Protein AF-A0A519HDS7-F1 (afdb_monomer_lite)

pLDDT: mean 91.91, std 8.71, range [45.03, 98.31]

Foldseek 3Di:
DDPDPFFFAFDPVLVVQLVVVLVVQLVVCVVPPVQLCVQQPPVLSSVLSSLQVNQLSCLVRGQLNRQLVRCVVVVDDNVVSNVVSVVRSVVSSVVSNCCLCPPPPSVVSPVSSVVSVVVVVVVVVCVVVVNDD

Structure (mmCIF, N/CA/C/O backbone):
data_AF-A0A519HDS7-F1
#
_entry.id   AF-A0A519HDS7-F1
#
loop_
_atom_site.group_PDB
_atom_site.id
_atom_site.type_symbol
_atom_site.label_atom_id
_atom_site.label_alt_id
_atom_site.label_comp_id
_atom_site.label_asym_id
_atom_site.label_entity_id
_atom_site.label_seq_id
_atom_site.pdbx_PDB_ins_code
_atom_site.Cartn_x
_atom_site.Cartn_y
_atom_site.Cartn_z
_atom_site.occupancy
_atom_site.B_iso_or_equiv
_atom_site.auth_seq_id
_atom_site.auth_comp_id
_atom_site.auth_asym_id
_atom_site.auth_atom_id
_atom_site.pdbx_PDB_model_num
ATOM 1 N N . MET A 1 1 ? 12.623 -17.247 -24.063 1.00 45.03 1 MET A N 1
ATOM 2 C CA . MET A 1 1 ? 11.584 -16.211 -24.239 1.00 45.03 1 MET A CA 1
ATOM 3 C C . MET A 1 1 ? 10.942 -15.981 -22.885 1.00 45.03 1 MET A C 1
ATOM 5 O 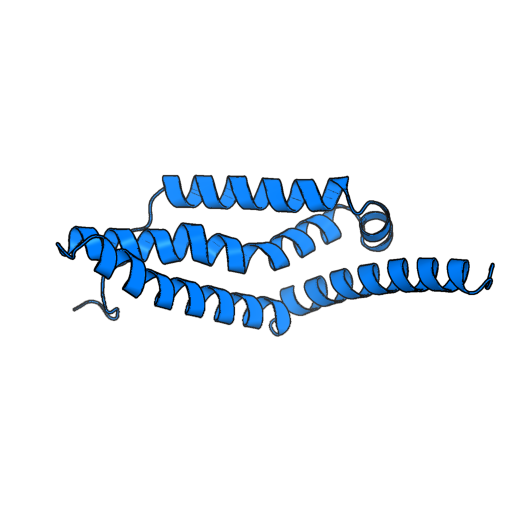O . MET A 1 1 ? 10.576 -16.966 -22.254 1.00 45.03 1 MET A O 1
ATOM 9 N N . SER A 1 2 ? 10.895 -14.735 -22.412 1.00 53.72 2 SER A N 1
ATOM 10 C CA . SER A 1 2 ? 10.207 -14.373 -21.168 1.00 53.72 2 SER A CA 1
ATOM 11 C C . SER A 1 2 ? 8.730 -14.771 -21.241 1.00 53.72 2 SER A C 1
ATOM 13 O O . SER A 1 2 ? 8.106 -14.626 -22.290 1.00 53.72 2 SER A O 1
ATOM 15 N N . ALA A 1 3 ? 8.168 -15.287 -20.146 1.00 64.50 3 ALA A N 1
ATOM 16 C CA . ALA A 1 3 ? 6.733 -15.577 -20.040 1.00 64.50 3 ALA A CA 1
ATOM 17 C C . ALA A 1 3 ? 5.880 -14.296 -19.904 1.00 64.50 3 ALA A C 1
ATOM 19 O O . ALA A 1 3 ? 4.651 -14.365 -19.883 1.00 64.50 3 ALA A O 1
ATOM 20 N N . PHE A 1 4 ? 6.528 -13.132 -19.805 1.00 63.47 4 PHE A N 1
ATOM 21 C CA . PHE A 1 4 ? 5.907 -11.823 -19.675 1.00 63.47 4 PHE A CA 1
ATOM 22 C C . PHE A 1 4 ? 6.096 -10.991 -20.947 1.00 63.47 4 PHE A C 1
ATOM 24 O O . PHE A 1 4 ? 6.994 -11.228 -21.750 1.00 63.47 4 PHE A O 1
ATOM 31 N N . ALA A 1 5 ? 5.240 -9.981 -21.126 1.00 73.88 5 ALA A N 1
ATOM 32 C CA . ALA A 1 5 ? 5.309 -9.062 -22.268 1.00 73.88 5 ALA A CA 1
ATOM 33 C C . ALA A 1 5 ? 6.564 -8.160 -22.273 1.00 73.88 5 ALA A C 1
ATOM 35 O O . ALA A 1 5 ? 6.800 -7.478 -23.266 1.00 73.88 5 ALA A O 1
ATOM 36 N N . VAL A 1 6 ? 7.282 -8.108 -21.147 1.00 85.12 6 VAL A N 1
ATOM 37 C CA . VAL A 1 6 ? 8.589 -7.477 -20.914 1.00 85.12 6 VAL A CA 1
ATOM 38 C C . VAL A 1 6 ? 9.164 -8.066 -19.628 1.00 85.12 6 VAL A C 1
ATOM 40 O O . VAL A 1 6 ? 8.392 -8.446 -18.739 1.00 85.12 6 VAL A O 1
ATOM 43 N N . ASP A 1 7 ? 10.485 -8.105 -19.498 1.00 89.38 7 ASP A N 1
ATOM 44 C CA . ASP A 1 7 ? 11.135 -8.499 -18.251 1.00 89.38 7 ASP A CA 1
ATOM 45 C C . ASP A 1 7 ? 11.088 -7.349 -17.223 1.00 89.38 7 ASP A C 1
ATOM 47 O O . ASP A 1 7 ? 11.588 -6.253 -17.486 1.00 89.38 7 ASP A O 1
ATOM 51 N N . PRO A 1 8 ? 10.449 -7.540 -16.052 1.00 90.75 8 PRO A N 1
ATOM 52 C CA . PRO A 1 8 ? 10.342 -6.489 -15.047 1.00 90.75 8 PRO A CA 1
ATOM 53 C C . PRO A 1 8 ? 11.670 -6.280 -14.307 1.00 90.75 8 PRO A C 1
ATOM 55 O O . PRO A 1 8 ? 12.286 -7.231 -13.826 1.00 90.75 8 PRO A O 1
ATOM 58 N N . VAL A 1 9 ? 12.063 -5.016 -14.127 1.00 93.69 9 VAL A N 1
ATOM 59 C CA . VAL A 1 9 ? 13.332 -4.641 -13.482 1.00 93.69 9 VAL A CA 1
ATOM 60 C C . VAL A 1 9 ? 13.086 -4.103 -12.077 1.00 93.69 9 VAL A C 1
ATOM 62 O O . VAL A 1 9 ? 12.715 -2.942 -11.874 1.00 93.69 9 VAL A O 1
ATOM 65 N N . PHE A 1 10 ? 13.294 -4.958 -11.080 1.00 93.25 10 PHE A N 1
ATOM 66 C CA . PHE A 1 10 ? 13.147 -4.580 -9.679 1.00 93.25 10 PHE A CA 1
ATOM 67 C C . PHE A 1 10 ? 14.411 -3.910 -9.151 1.00 93.25 10 PHE A C 1
ATOM 69 O O . PHE A 1 10 ? 15.511 -4.439 -9.293 1.00 93.25 10 PHE A O 1
ATOM 76 N N . THR A 1 11 ? 14.254 -2.759 -8.497 1.00 95.00 11 THR A N 1
ATOM 77 C CA . THR A 1 11 ? 15.386 -2.014 -7.932 1.00 95.00 11 THR A CA 1
ATOM 78 C C . THR A 1 11 ? 15.245 -1.809 -6.431 1.00 95.00 11 THR A C 1
ATOM 80 O O . THR A 1 11 ? 14.145 -1.668 -5.892 1.00 95.00 11 THR A O 1
ATOM 83 N N . THR A 1 12 ? 16.383 -1.713 -5.740 1.00 96.38 12 THR A N 1
ATOM 84 C CA . THR A 1 12 ? 16.428 -1.401 -4.304 1.00 96.38 12 THR A CA 1
ATOM 85 C C . THR A 1 12 ? 15.713 -0.086 -3.993 1.00 96.38 12 THR A C 1
ATOM 87 O O . THR A 1 12 ? 15.016 0.022 -2.989 1.00 96.38 12 THR A O 1
ATOM 90 N N . THR A 1 13 ? 15.804 0.906 -4.882 1.00 95.06 13 THR A N 1
ATOM 91 C CA . THR A 1 13 ? 15.112 2.192 -4.734 1.00 95.06 13 THR A CA 1
ATOM 92 C C . THR A 1 13 ? 13.591 2.032 -4.690 1.00 95.06 13 THR A C 1
ATOM 94 O O . THR A 1 13 ? 12.941 2.668 -3.862 1.00 95.06 13 THR A O 1
ATOM 97 N N . GLN A 1 14 ? 13.007 1.160 -5.522 1.00 95.75 14 GLN A N 1
ATOM 98 C CA . GLN A 1 14 ? 11.566 0.872 -5.479 1.00 95.75 14 GLN A CA 1
ATOM 99 C C . GLN A 1 14 ? 11.164 0.246 -4.135 1.00 95.75 14 GLN A C 1
ATOM 101 O O . GLN A 1 14 ? 10.145 0.632 -3.558 1.00 95.75 14 GLN A O 1
ATOM 106 N N . ALA A 1 15 ? 11.980 -0.677 -3.614 1.00 96.12 15 ALA A N 1
ATOM 107 C CA . ALA A 1 15 ? 11.753 -1.319 -2.320 1.00 96.12 15 ALA A CA 1
ATOM 108 C C . ALA A 1 15 ? 11.847 -0.326 -1.149 1.00 96.12 15 ALA A C 1
ATOM 110 O O . ALA A 1 15 ? 10.994 -0.345 -0.261 1.00 96.12 15 ALA A O 1
ATOM 111 N N . ILE A 1 16 ? 12.823 0.588 -1.179 1.00 97.69 16 ILE A N 1
ATOM 112 C CA . ILE A 1 16 ? 12.965 1.658 -0.179 1.00 97.69 16 ILE A CA 1
ATOM 113 C C . ILE A 1 16 ? 11.724 2.553 -0.181 1.00 97.69 16 ILE A C 1
ATOM 115 O O . ILE A 1 16 ? 11.137 2.789 0.876 1.00 97.69 16 ILE A O 1
ATOM 119 N N . TRP A 1 17 ? 11.273 3.011 -1.353 1.00 97.06 17 TRP A N 1
ATOM 120 C CA . TRP A 1 17 ? 10.078 3.854 -1.447 1.00 97.06 17 TRP A CA 1
ATOM 121 C C . TRP A 1 17 ? 8.806 3.125 -1.025 1.00 97.06 17 TRP A C 1
ATOM 123 O O . TRP A 1 17 ? 7.966 3.713 -0.346 1.00 97.06 17 TRP A O 1
ATOM 133 N N . PHE A 1 18 ? 8.671 1.843 -1.370 1.00 97.88 18 PHE A N 1
ATOM 134 C CA . PHE A 1 18 ? 7.578 1.013 -0.874 1.00 97.88 18 PHE A CA 1
ATOM 135 C C . PHE A 1 18 ? 7.554 0.980 0.660 1.00 97.88 18 PHE A C 1
ATOM 137 O O . PHE A 1 18 ? 6.528 1.295 1.263 1.00 97.88 18 PHE A O 1
ATOM 144 N N . ALA A 1 19 ? 8.684 0.650 1.289 1.00 97.88 19 ALA A N 1
ATOM 145 C CA . ALA A 1 19 ? 8.792 0.546 2.740 1.00 97.88 19 ALA A CA 1
ATOM 146 C C . ALA A 1 19 ? 8.545 1.893 3.437 1.00 97.88 19 ALA A C 1
ATOM 148 O O . ALA A 1 19 ? 7.808 1.950 4.425 1.00 97.88 19 ALA A O 1
ATOM 149 N N . ALA A 1 20 ? 9.106 2.981 2.903 1.00 98.12 20 ALA A N 1
ATOM 150 C CA . ALA A 1 20 ? 8.926 4.327 3.436 1.00 98.12 20 ALA A CA 1
ATOM 151 C C . ALA A 1 20 ? 7.453 4.761 3.393 1.00 98.12 20 ALA A C 1
ATOM 153 O O . ALA A 1 20 ? 6.898 5.176 4.412 1.00 98.12 20 ALA A O 1
ATOM 154 N N . LEU A 1 21 ? 6.789 4.602 2.243 1.00 98.12 21 LEU A N 1
ATOM 155 C CA . LEU A 1 21 ? 5.382 4.975 2.083 1.00 98.12 21 LEU A CA 1
ATOM 156 C C . LEU A 1 21 ? 4.449 4.084 2.904 1.00 98.12 21 LEU A C 1
ATOM 158 O O . LEU A 1 21 ? 3.476 4.581 3.469 1.00 98.12 21 LEU A O 1
ATOM 162 N N . LEU A 1 22 ? 4.747 2.786 3.012 1.00 98.31 22 LEU A N 1
ATOM 163 C CA . LEU A 1 22 ? 3.963 1.866 3.835 1.00 98.31 22 LEU A CA 1
ATOM 164 C C . LEU A 1 22 ? 4.068 2.236 5.314 1.00 98.31 22 LEU A C 1
ATOM 166 O O . LEU A 1 22 ? 3.050 2.335 5.999 1.00 98.31 22 LEU A O 1
ATOM 170 N N . THR A 1 23 ? 5.285 2.502 5.788 1.00 97.94 23 THR A N 1
ATOM 171 C CA . THR A 1 23 ? 5.535 2.937 7.166 1.00 97.94 23 THR A CA 1
ATOM 172 C C . THR A 1 23 ? 4.821 4.251 7.455 1.00 97.94 23 THR A C 1
ATOM 174 O O . THR A 1 23 ? 4.140 4.367 8.472 1.00 97.94 23 THR A O 1
ATOM 177 N N . PHE A 1 24 ? 4.900 5.216 6.536 1.00 97.94 24 PHE A N 1
ATOM 178 C CA . PHE A 1 24 ? 4.183 6.481 6.651 1.00 97.94 24 PHE A CA 1
ATOM 179 C C . PHE A 1 24 ? 2.662 6.277 6.720 1.00 97.94 24 PHE A C 1
ATOM 181 O O . PHE A 1 24 ? 2.015 6.786 7.634 1.00 97.94 24 PHE A O 1
ATOM 188 N N . ALA A 1 25 ? 2.086 5.480 5.815 1.00 96.88 25 ALA A N 1
ATOM 189 C CA . ALA A 1 25 ? 0.652 5.200 5.792 1.00 96.88 25 ALA A CA 1
ATOM 190 C C . ALA A 1 25 ? 0.165 4.544 7.096 1.00 96.88 25 ALA A C 1
ATOM 192 O O . ALA A 1 25 ? -0.868 4.933 7.647 1.00 96.88 25 ALA A O 1
ATOM 193 N N . VAL A 1 26 ? 0.924 3.580 7.624 1.00 97.31 26 VAL A N 1
ATOM 194 C CA . VAL A 1 26 ? 0.633 2.942 8.916 1.00 97.31 26 VAL A CA 1
ATOM 195 C C . VAL A 1 26 ? 0.785 3.941 10.064 1.00 97.31 26 VAL A C 1
ATOM 197 O O . VAL A 1 26 ? -0.084 3.998 10.933 1.00 97.31 26 VAL A O 1
ATOM 200 N N . GLY A 1 27 ? 1.830 4.769 10.053 1.00 96.50 27 GLY A N 1
ATOM 201 C CA . GLY A 1 27 ? 2.055 5.819 11.047 1.00 96.50 27 GLY A CA 1
ATOM 202 C C . GLY A 1 27 ? 0.885 6.799 11.132 1.00 96.50 27 GLY A C 1
ATOM 203 O O . GLY A 1 27 ? 0.368 7.050 12.221 1.00 96.50 27 GLY A O 1
ATOM 204 N N . VAL A 1 28 ? 0.382 7.263 9.986 1.00 97.12 28 VAL A N 1
ATOM 205 C CA . VAL A 1 28 ? -0.822 8.106 9.909 1.00 97.12 28 VAL A CA 1
ATOM 206 C C . VAL A 1 28 ? -2.025 7.392 10.536 1.00 97.12 28 VAL A C 1
ATOM 208 O O . VAL A 1 28 ? -2.718 7.967 11.376 1.00 97.12 28 VAL A O 1
ATOM 211 N N . GLN A 1 29 ? -2.262 6.118 10.208 1.00 94.31 29 GLN A N 1
ATOM 212 C CA . GLN A 1 29 ? -3.359 5.351 10.813 1.00 94.31 29 GLN A CA 1
ATOM 213 C C . GLN A 1 29 ? -3.217 5.240 12.338 1.00 94.31 29 GLN A C 1
ATOM 215 O O . GLN A 1 29 ? -4.205 5.385 13.060 1.00 94.31 29 GLN A O 1
ATOM 220 N N . ILE A 1 30 ? -1.999 5.026 12.839 1.00 92.88 30 ILE A N 1
ATOM 221 C CA . ILE A 1 30 ? -1.709 4.929 14.275 1.00 92.88 30 ILE A CA 1
ATOM 222 C C . ILE A 1 30 ? -2.002 6.253 14.984 1.00 92.88 30 ILE A C 1
ATOM 224 O O . ILE A 1 30 ? -2.617 6.228 16.050 1.00 92.88 30 ILE A O 1
ATOM 228 N N . VAL A 1 31 ? -1.589 7.386 14.413 1.00 94.94 31 VAL A N 1
ATOM 229 C CA . VAL A 1 31 ? -1.783 8.716 15.012 1.00 94.94 31 VAL A CA 1
ATOM 230 C C . VAL A 1 31 ? -3.265 9.102 15.034 1.00 94.94 31 VAL A C 1
ATOM 232 O O . VAL A 1 31 ? -3.771 9.539 16.065 1.00 94.94 31 VAL A O 1
ATOM 235 N N . PHE A 1 32 ? -3.989 8.885 13.934 1.00 92.88 32 PHE A N 1
ATOM 236 C CA . PHE A 1 32 ? -5.346 9.419 13.765 1.00 92.88 32 PHE A CA 1
ATOM 237 C C . PHE A 1 32 ? -6.489 8.446 14.117 1.00 92.88 32 PHE A C 1
ATOM 239 O O . PHE A 1 32 ? -7.647 8.861 14.145 1.00 92.88 32 PHE A O 1
ATOM 246 N N . SER A 1 33 ? -6.216 7.170 14.427 1.00 92.19 33 SER A N 1
ATOM 247 C CA . SER A 1 33 ? -7.251 6.181 14.804 1.00 92.19 33 SER A CA 1
ATOM 248 C C . SER A 1 33 ? -7.098 5.595 16.224 1.00 92.19 33 SER A C 1
ATOM 250 O O . SER A 1 33 ? -7.179 4.371 16.387 1.00 92.19 33 SER A O 1
ATOM 252 N N . PRO A 1 34 ? -6.951 6.413 17.289 1.00 92.44 34 PRO A N 1
ATOM 253 C CA . PRO A 1 34 ? -6.691 5.909 18.642 1.00 92.44 34 PRO A CA 1
ATOM 254 C C . PRO A 1 34 ? -7.797 4.979 19.162 1.00 92.44 34 PRO A C 1
ATOM 256 O O . PRO A 1 34 ? -7.498 3.956 19.770 1.00 92.44 34 PRO A O 1
ATOM 259 N N . LYS A 1 35 ? -9.071 5.269 18.857 1.00 92.50 35 LYS A N 1
ATOM 260 C CA . LYS A 1 35 ? -10.207 4.428 19.273 1.00 92.50 35 LYS A CA 1
ATOM 261 C C . LYS A 1 35 ? -10.197 3.039 18.627 1.00 92.50 35 LYS A C 1
ATOM 263 O O . LYS A 1 35 ? -10.398 2.043 19.307 1.00 92.50 35 LYS A O 1
ATOM 268 N N . ARG A 1 36 ? -9.916 2.951 17.321 1.00 91.25 36 ARG A N 1
ATOM 269 C CA . ARG A 1 36 ? -9.834 1.658 16.610 1.00 91.25 36 ARG A CA 1
ATOM 270 C C . ARG A 1 36 ? -8.653 0.833 17.117 1.00 91.25 36 ARG A C 1
ATOM 272 O O . ARG A 1 36 ? -8.772 -0.375 17.289 1.00 91.25 36 ARG A O 1
ATOM 279 N N . ARG A 1 37 ? -7.537 1.506 17.413 1.00 94.06 37 ARG A N 1
ATOM 280 C CA . ARG A 1 37 ? -6.352 0.898 18.022 1.00 94.06 37 ARG A CA 1
ATOM 281 C C . ARG A 1 37 ? -6.638 0.348 19.422 1.00 94.06 37 ARG A C 1
ATOM 283 O O . ARG A 1 37 ? -6.165 -0.738 19.732 1.00 94.06 37 ARG A O 1
ATOM 290 N N . ALA A 1 38 ? -7.418 1.059 20.237 1.00 92.88 38 ALA A N 1
ATOM 291 C CA . ALA A 1 38 ? -7.824 0.587 21.562 1.00 92.88 38 ALA A CA 1
ATOM 292 C C . ALA A 1 38 ? -8.684 -0.689 21.494 1.00 92.88 38 ALA A C 1
ATOM 294 O O . ALA A 1 38 ? -8.518 -1.569 22.327 1.00 92.88 38 ALA A O 1
ATOM 295 N N . ILE A 1 39 ? -9.538 -0.821 20.471 1.00 92.62 39 ILE A N 1
ATOM 296 C CA . ILE A 1 39 ? -10.377 -2.015 20.258 1.00 92.62 39 ILE A CA 1
ATOM 297 C C . ILE A 1 39 ? -9.542 -3.226 19.818 1.00 92.62 39 ILE A C 1
ATOM 299 O O . ILE A 1 39 ? -9.750 -4.335 20.297 1.00 92.62 39 ILE A O 1
ATOM 303 N N . MET A 1 40 ? -8.613 -3.038 18.877 1.00 94.06 40 MET A N 1
ATOM 304 C CA . MET A 1 40 ? -7.889 -4.157 18.252 1.00 94.06 40 MET A CA 1
ATOM 305 C C . MET A 1 40 ? -6.581 -4.540 18.951 1.00 94.06 40 MET A C 1
ATOM 307 O O . MET A 1 40 ? -6.054 -5.623 18.696 1.00 94.06 40 MET A O 1
ATOM 311 N N . GLY A 1 41 ? -6.014 -3.642 19.756 1.00 93.75 41 GLY A N 1
ATOM 312 C CA . GLY A 1 41 ? -4.620 -3.702 20.183 1.00 93.75 41 GLY A CA 1
ATOM 313 C C . GLY A 1 41 ? -3.659 -3.116 19.137 1.00 93.75 41 GLY A C 1
ATOM 314 O O . GLY A 1 41 ? -3.890 -3.182 17.927 1.00 93.75 41 GLY A O 1
ATOM 315 N N . GLY A 1 42 ? -2.555 -2.526 19.609 1.00 92.81 42 GLY A N 1
ATOM 316 C CA . GLY A 1 42 ? -1.615 -1.757 18.780 1.00 92.81 42 GLY A CA 1
ATOM 317 C C . GLY A 1 42 ? -0.987 -2.552 17.633 1.00 92.81 42 GLY A C 1
ATOM 318 O O . GLY A 1 42 ? -1.039 -2.115 16.484 1.00 92.81 42 GLY A O 1
ATOM 319 N N . LEU A 1 43 ? -0.445 -3.736 17.932 1.00 94.19 43 LEU A N 1
ATOM 320 C CA . LEU A 1 43 ? 0.232 -4.581 16.944 1.00 94.19 43 LEU A CA 1
ATOM 321 C C . LEU A 1 43 ? -0.730 -5.069 15.853 1.00 94.19 43 LEU A C 1
ATOM 323 O O . LEU A 1 43 ? -0.465 -4.901 14.664 1.00 94.19 43 LEU A O 1
ATOM 327 N N . LYS A 1 44 ? -1.880 -5.622 16.254 1.00 94.19 44 LYS A N 1
ATOM 328 C CA . LYS A 1 44 ? -2.899 -6.124 15.324 1.00 94.19 44 LYS A CA 1
ATOM 329 C C . LYS A 1 44 ? -3.435 -5.006 14.428 1.00 94.19 44 LYS A C 1
ATOM 331 O O . LYS A 1 44 ? -3.599 -5.209 13.227 1.00 94.19 44 LYS A O 1
ATOM 336 N N . PHE A 1 45 ? -3.650 -3.815 14.989 1.00 95.88 45 PHE A N 1
ATOM 337 C CA . PHE A 1 45 ? -4.054 -2.631 14.233 1.00 95.88 45 PHE A CA 1
ATOM 338 C C . PHE A 1 45 ? -3.002 -2.204 13.199 1.00 95.88 45 PHE A C 1
ATOM 340 O O . PHE A 1 45 ? -3.353 -1.936 12.047 1.00 95.88 45 PHE A O 1
ATOM 347 N N . ALA A 1 46 ? -1.723 -2.153 13.587 1.00 96.25 46 ALA A N 1
ATOM 348 C CA . ALA A 1 46 ? -0.633 -1.768 12.693 1.00 96.25 46 ALA A CA 1
ATOM 349 C C . ALA A 1 46 ? -0.495 -2.754 11.525 1.00 96.25 46 ALA A C 1
ATOM 351 O O . ALA A 1 46 ? -0.472 -2.339 10.367 1.00 96.25 46 ALA A O 1
ATOM 352 N N . LEU A 1 47 ? -0.505 -4.058 11.818 1.00 95.75 47 LEU A N 1
ATOM 353 C CA . LEU A 1 47 ? -0.431 -5.105 10.802 1.00 95.75 47 LEU A CA 1
ATOM 354 C C . LEU A 1 47 ? -1.647 -5.081 9.865 1.00 95.75 47 LEU A C 1
ATOM 356 O O . LEU A 1 47 ? -1.489 -5.158 8.650 1.00 95.75 47 LEU A O 1
ATOM 360 N N . ALA A 1 48 ? -2.864 -4.921 10.396 1.00 95.44 48 ALA A N 1
ATOM 361 C CA . ALA A 1 48 ? -4.062 -4.826 9.563 1.00 95.44 48 ALA A CA 1
ATOM 362 C C . ALA A 1 48 ? -4.045 -3.574 8.671 1.00 95.44 48 ALA A C 1
ATOM 364 O O . ALA A 1 48 ? -4.433 -3.639 7.505 1.00 95.44 48 ALA A O 1
ATOM 365 N N . SER A 1 49 ? -3.556 -2.447 9.195 1.00 95.75 49 SER A N 1
ATOM 366 C CA . SER A 1 49 ? -3.393 -1.209 8.425 1.00 95.75 49 SER A CA 1
ATOM 367 C C . SER A 1 49 ? -2.366 -1.380 7.304 1.00 95.75 49 SER A C 1
ATOM 369 O O . SER A 1 49 ? -2.623 -0.960 6.176 1.00 95.75 49 SER A O 1
ATOM 371 N N . ALA A 1 50 ? -1.246 -2.050 7.589 1.00 96.81 50 ALA A N 1
ATOM 372 C CA . ALA A 1 50 ? -0.226 -2.364 6.597 1.00 96.81 50 ALA A CA 1
ATOM 373 C C . ALA A 1 50 ? -0.789 -3.256 5.484 1.00 96.81 50 ALA A C 1
ATOM 375 O O . ALA A 1 50 ? -0.636 -2.933 4.311 1.00 96.81 50 ALA A O 1
ATOM 376 N N . LEU A 1 51 ? -1.511 -4.326 5.837 1.00 96.25 51 LEU A N 1
ATOM 377 C CA . LEU A 1 51 ? -2.121 -5.235 4.862 1.00 96.25 51 LEU A CA 1
ATOM 378 C C . LEU A 1 51 ? -3.100 -4.532 3.924 1.00 96.25 51 LEU A C 1
ATOM 380 O O . LEU A 1 51 ? -3.126 -4.826 2.735 1.00 96.25 51 LEU A O 1
ATOM 384 N N . VAL A 1 52 ? -3.909 -3.605 4.438 1.00 94.94 52 VAL A N 1
ATOM 385 C CA . VAL A 1 52 ? -4.877 -2.878 3.606 1.00 94.94 52 VAL A CA 1
ATOM 386 C C . VAL A 1 52 ? -4.190 -1.848 2.704 1.00 94.94 52 VAL A C 1
ATOM 388 O O . VAL A 1 52 ? -4.632 -1.647 1.573 1.00 94.94 52 VAL A O 1
ATOM 391 N N . ALA A 1 53 ? -3.106 -1.216 3.163 1.00 96.38 53 ALA A N 1
ATOM 392 C CA . ALA A 1 53 ? -2.361 -0.228 2.380 1.00 96.38 53 ALA A CA 1
ATOM 393 C C . ALA A 1 53 ? -1.412 -0.860 1.342 1.00 96.38 53 ALA A C 1
ATOM 395 O O . ALA A 1 53 ? -1.197 -0.289 0.270 1.00 96.38 53 ALA A O 1
ATOM 396 N N . ALA A 1 54 ? -0.857 -2.038 1.643 1.00 96.81 54 ALA A N 1
ATOM 397 C CA . ALA A 1 54 ? 0.215 -2.658 0.872 1.00 96.81 54 ALA A CA 1
ATOM 398 C C . ALA A 1 54 ? -0.116 -2.890 -0.613 1.00 96.81 54 ALA A C 1
ATOM 400 O O . ALA A 1 54 ? 0.727 -2.521 -1.426 1.00 96.81 54 ALA A O 1
ATOM 401 N N . PRO A 1 55 ? -1.295 -3.409 -1.023 1.00 97.44 55 PRO A N 1
ATOM 402 C CA . PRO A 1 55 ? -1.586 -3.646 -2.439 1.00 97.44 55 PRO A CA 1
ATOM 403 C C . PRO A 1 55 ? -1.482 -2.389 -3.305 1.00 97.44 55 PRO A C 1
ATOM 405 O O . PRO A 1 55 ? -0.863 -2.418 -4.366 1.00 97.44 55 PRO A O 1
ATOM 408 N N . GLY A 1 56 ? -2.052 -1.275 -2.832 1.00 96.62 56 GLY A N 1
ATOM 409 C CA . GLY A 1 56 ? -2.011 0.003 -3.543 1.00 96.62 56 GLY A CA 1
ATOM 410 C C . GLY A 1 56 ? -0.581 0.512 -3.696 1.00 96.62 56 GLY A C 1
ATOM 411 O O . GLY A 1 56 ? -0.155 0.863 -4.794 1.00 96.62 56 GLY A O 1
ATOM 412 N N . LEU A 1 57 ? 0.178 0.493 -2.598 1.00 97.12 57 LEU A N 1
ATOM 413 C CA . LEU A 1 57 ? 1.560 0.966 -2.588 1.00 97.12 57 LEU A CA 1
ATOM 414 C C . LEU A 1 57 ? 2.474 0.075 -3.430 1.00 97.12 57 LEU A C 1
ATOM 416 O O . LEU A 1 57 ? 3.178 0.592 -4.288 1.00 97.12 57 LEU A O 1
ATOM 420 N N . ALA A 1 58 ? 2.415 -1.246 -3.252 1.00 96.56 58 ALA A N 1
ATOM 421 C CA . ALA A 1 58 ? 3.219 -2.209 -4.004 1.00 96.56 58 ALA A CA 1
ATOM 422 C C . ALA A 1 58 ? 2.928 -2.141 -5.508 1.00 96.56 58 ALA A C 1
ATOM 424 O O . ALA A 1 58 ? 3.851 -2.208 -6.32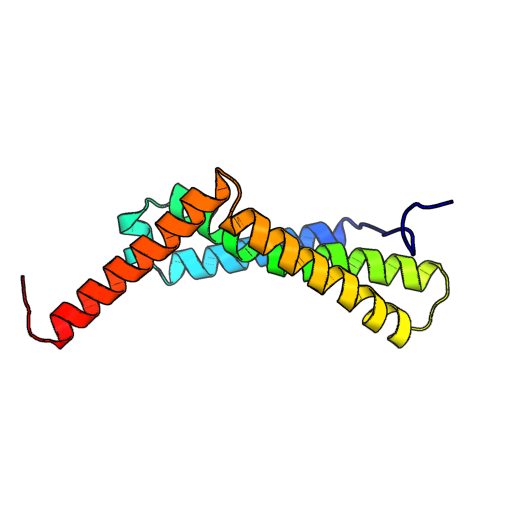0 1.00 96.56 58 ALA A O 1
ATOM 425 N N . GLY A 1 59 ? 1.660 -1.954 -5.888 1.00 96.12 59 GLY A N 1
ATOM 426 C CA . GLY A 1 59 ? 1.281 -1.750 -7.281 1.00 96.12 59 GLY A CA 1
ATOM 427 C C . GLY A 1 59 ? 1.976 -0.536 -7.900 1.00 96.12 59 GLY A C 1
ATOM 428 O O . GLY A 1 59 ? 2.514 -0.629 -9.001 1.00 96.12 59 GLY A O 1
ATOM 429 N N . VAL A 1 60 ? 1.998 0.595 -7.191 1.00 95.31 60 VAL A N 1
ATOM 430 C CA . VAL A 1 60 ? 2.564 1.856 -7.697 1.00 95.31 60 VAL A CA 1
ATOM 431 C C . VAL A 1 60 ? 4.092 1.872 -7.655 1.00 95.31 60 VAL A C 1
ATOM 433 O O . VAL A 1 60 ? 4.717 2.339 -8.605 1.00 95.31 60 VAL A O 1
ATOM 436 N N . THR A 1 61 ? 4.713 1.400 -6.575 1.00 96.12 61 THR A N 1
ATOM 437 C CA . THR A 1 61 ? 6.167 1.518 -6.393 1.00 96.12 61 THR A CA 1
ATOM 438 C C . THR A 1 61 ? 6.929 0.360 -7.018 1.00 96.12 61 THR A C 1
ATOM 440 O O . THR A 1 61 ? 7.905 0.593 -7.726 1.00 96.12 61 THR A O 1
ATOM 443 N N . LEU A 1 62 ? 6.486 -0.877 -6.778 1.00 96.75 62 LEU A N 1
ATOM 444 C CA . LEU A 1 62 ? 7.194 -2.080 -7.209 1.00 96.75 62 LEU A CA 1
ATOM 445 C C . LEU A 1 62 ? 6.754 -2.472 -8.614 1.00 96.75 62 LEU A C 1
ATOM 447 O O . LEU A 1 62 ? 7.559 -2.468 -9.534 1.00 96.75 62 LEU A O 1
ATOM 451 N N . VAL A 1 63 ? 5.464 -2.757 -8.803 1.00 96.12 63 VAL A N 1
ATOM 452 C CA . VAL A 1 63 ? 4.972 -3.326 -10.065 1.00 96.12 63 VAL A CA 1
ATOM 453 C C . VAL A 1 63 ? 5.084 -2.307 -11.190 1.00 96.12 63 VAL A C 1
ATOM 455 O O . VAL A 1 63 ? 5.783 -2.545 -12.172 1.00 96.12 63 VAL A O 1
ATOM 458 N N . ARG A 1 64 ? 4.461 -1.133 -11.045 1.00 94.88 64 ARG A N 1
ATOM 459 C CA . ARG A 1 64 ? 4.559 -0.088 -12.070 1.00 94.88 64 ARG A CA 1
ATOM 460 C C . ARG A 1 64 ? 6.011 0.309 -12.320 1.00 94.88 64 ARG A C 1
ATOM 462 O O . ARG A 1 64 ? 6.396 0.462 -13.475 1.00 94.88 64 ARG A O 1
ATOM 469 N N . GLY A 1 65 ? 6.795 0.478 -11.254 1.00 93.94 65 GLY A N 1
ATOM 470 C CA . GLY A 1 65 ? 8.209 0.834 -11.338 1.00 93.94 65 GLY A CA 1
ATOM 471 C C . GLY A 1 65 ? 9.003 -0.173 -12.166 1.00 93.94 65 GLY A C 1
ATOM 472 O O . GLY A 1 65 ? 9.696 0.226 -13.100 1.00 93.94 65 GLY A O 1
ATOM 473 N N . ALA A 1 66 ? 8.843 -1.463 -11.870 1.00 94.62 66 ALA A N 1
ATOM 474 C CA . ALA A 1 66 ? 9.597 -2.530 -12.508 1.00 94.62 66 ALA A CA 1
ATOM 475 C C . ALA A 1 66 ? 9.221 -2.735 -13.975 1.00 94.62 66 ALA A C 1
ATOM 477 O O . ALA A 1 66 ? 10.102 -2.809 -14.828 1.00 94.62 66 ALA A O 1
ATOM 478 N N . TYR A 1 67 ? 7.923 -2.743 -14.291 1.00 94.50 67 TYR A N 1
ATOM 479 C CA . TYR A 1 67 ? 7.466 -2.853 -15.678 1.00 94.50 67 TYR A CA 1
ATOM 480 C C . TYR A 1 67 ? 7.817 -1.611 -16.498 1.00 94.50 67 TYR A C 1
ATOM 482 O O . TYR A 1 67 ? 8.187 -1.727 -17.662 1.00 94.50 67 TYR A O 1
ATOM 490 N N . ARG A 1 68 ? 7.738 -0.408 -15.910 1.00 95.12 68 ARG A N 1
ATOM 491 C CA . ARG A 1 68 ? 8.145 0.823 -16.601 1.00 95.12 68 ARG A CA 1
ATOM 492 C C . ARG A 1 68 ? 9.631 0.794 -16.952 1.00 95.12 68 ARG A C 1
ATOM 494 O O . ARG A 1 68 ? 9.965 1.183 -18.063 1.00 95.12 68 ARG A O 1
ATOM 501 N N . LEU A 1 69 ? 10.496 0.375 -16.026 1.00 94.44 69 LEU A N 1
ATOM 502 C CA . LEU A 1 69 ? 11.933 0.266 -16.290 1.00 94.44 69 LEU A CA 1
ATOM 503 C C . LEU A 1 69 ? 12.227 -0.789 -17.354 1.00 94.44 69 LEU A C 1
ATOM 505 O O . LEU A 1 69 ? 12.910 -0.463 -18.316 1.00 94.44 69 LEU A O 1
ATOM 509 N N . GLY A 1 70 ? 11.616 -1.973 -17.261 1.00 93.38 70 GLY A N 1
ATOM 510 C CA . GLY A 1 70 ? 11.757 -3.005 -18.291 1.00 93.38 70 GLY A CA 1
ATOM 511 C C . GLY A 1 70 ? 11.371 -2.498 -19.684 1.00 93.38 70 GLY A C 1
ATOM 512 O O . GLY A 1 70 ? 12.117 -2.665 -20.642 1.00 93.38 70 GLY A O 1
ATOM 513 N N . TYR A 1 71 ? 10.248 -1.779 -19.807 1.00 93.81 71 TYR A N 1
ATOM 514 C CA . TYR A 1 71 ? 9.844 -1.198 -21.092 1.00 93.81 71 TYR A CA 1
ATOM 515 C C . TYR A 1 71 ? 10.810 -0.119 -21.606 1.00 93.81 71 TYR A C 1
ATOM 517 O O . TYR A 1 71 ? 10.975 0.013 -22.816 1.00 93.81 71 TYR A O 1
ATOM 525 N N . LEU A 1 72 ? 11.428 0.666 -20.721 1.00 94.19 72 LEU A N 1
ATOM 526 C CA . LEU A 1 72 ? 12.432 1.659 -21.117 1.00 94.19 72 LEU A CA 1
ATOM 527 C C . LEU A 1 72 ? 13.743 0.991 -21.558 1.00 94.19 72 LEU A C 1
ATOM 529 O O . LEU A 1 72 ? 14.360 1.462 -22.508 1.00 94.19 72 LEU A O 1
ATOM 533 N N . GLU A 1 73 ? 14.140 -0.109 -20.915 1.00 92.69 73 GLU A N 1
ATOM 534 C CA . GLU A 1 73 ? 15.322 -0.898 -21.291 1.00 92.69 73 GLU A CA 1
ATOM 535 C C . GLU A 1 73 ? 15.145 -1.624 -22.633 1.00 92.69 73 GLU A C 1
ATOM 537 O O . GLU A 1 73 ? 16.095 -1.719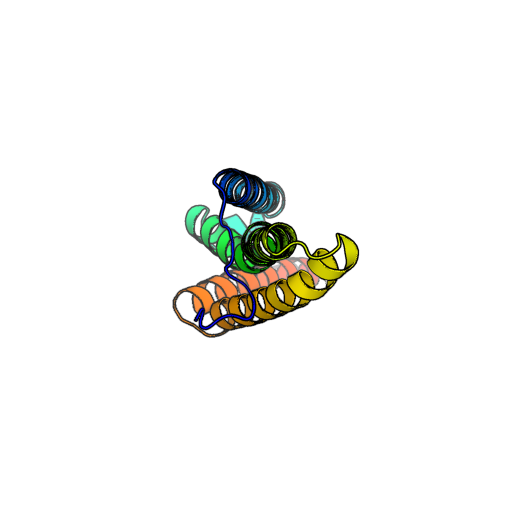 -23.405 1.00 92.69 73 GLU A O 1
ATOM 542 N N . GLU A 1 74 ? 13.918 -2.028 -22.980 1.00 90.00 74 GLU A N 1
ATOM 543 C CA . GLU A 1 74 ? 13.557 -2.501 -24.329 1.00 90.00 74 GLU A CA 1
ATOM 544 C C . GLU A 1 74 ? 13.591 -1.393 -25.407 1.00 90.00 74 GLU A C 1
ATOM 546 O O . GLU A 1 74 ? 13.322 -1.659 -26.578 1.00 90.00 74 GLU A O 1
ATOM 551 N N . GLY A 1 75 ? 13.877 -0.140 -25.037 1.00 90.31 75 GLY A N 1
ATOM 552 C CA . GLY A 1 75 ? 13.935 0.997 -25.958 1.00 90.31 75 GLY A CA 1
ATOM 553 C C . GLY A 1 75 ? 12.580 1.624 -26.290 1.00 90.31 75 GLY A C 1
ATOM 554 O O . GLY A 1 75 ? 12.479 2.396 -27.247 1.00 90.31 75 GLY A O 1
ATOM 555 N N . ARG A 1 76 ? 11.520 1.330 -25.524 1.00 90.75 76 ARG A N 1
ATOM 556 C CA . ARG A 1 76 ? 10.201 1.940 -25.753 1.00 90.75 76 ARG A CA 1
ATOM 557 C C . ARG A 1 76 ? 10.159 3.393 -25.292 1.00 90.75 76 ARG A C 1
ATOM 559 O O . ARG A 1 76 ? 10.837 3.804 -24.351 1.00 90.75 76 ARG A O 1
ATOM 566 N N . GLY A 1 77 ? 9.285 4.173 -25.925 1.00 92.12 77 GLY A N 1
ATOM 567 C CA . GLY A 1 77 ? 9.092 5.581 -25.589 1.00 92.12 77 GLY A CA 1
ATOM 568 C C . GLY A 1 77 ? 8.537 5.796 -24.175 1.00 92.12 77 GLY A C 1
ATOM 569 O O . GLY A 1 77 ? 7.810 4.963 -23.630 1.00 92.12 77 GLY A O 1
ATOM 570 N N . PHE A 1 78 ? 8.815 6.967 -23.593 1.00 91.94 78 PHE A N 1
ATOM 571 C CA . PHE A 1 78 ? 8.390 7.325 -22.232 1.00 91.94 78 PHE A CA 1
ATOM 572 C C . PHE A 1 78 ? 6.880 7.150 -21.992 1.00 91.94 78 PHE A C 1
ATOM 574 O O . PHE A 1 78 ? 6.475 6.597 -20.966 1.00 91.94 78 PHE A O 1
ATOM 581 N N . TRP A 1 79 ? 6.040 7.614 -22.923 1.00 94.12 79 TRP A N 1
ATOM 582 C CA . TRP A 1 79 ? 4.581 7.523 -22.800 1.00 94.12 79 TRP A CA 1
ATOM 583 C C . TRP A 1 79 ? 4.080 6.087 -22.901 1.00 94.12 79 TRP A C 1
ATOM 585 O O . TRP A 1 79 ? 3.242 5.668 -22.106 1.00 94.12 79 TRP A O 1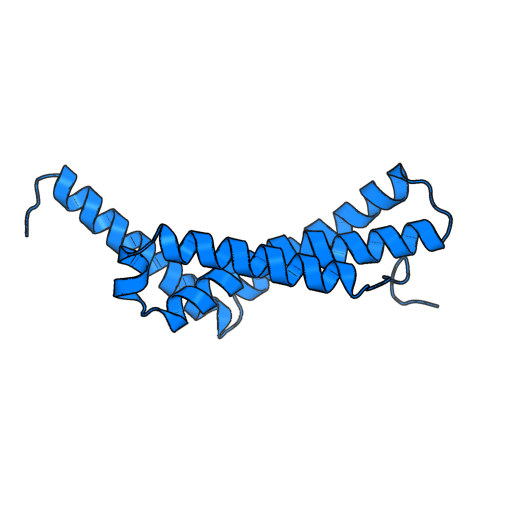
ATOM 595 N N . GLU A 1 80 ? 4.644 5.314 -23.824 1.00 92.06 80 GLU A N 1
ATOM 596 C CA . GLU A 1 80 ? 4.293 3.913 -24.013 1.00 92.06 80 GLU A CA 1
ATOM 597 C C . GLU A 1 80 ? 4.649 3.077 -22.778 1.00 92.06 80 GLU A C 1
ATOM 599 O O . GLU A 1 80 ? 3.801 2.346 -22.263 1.00 92.06 80 GLU A O 1
ATOM 604 N N . ALA A 1 81 ? 5.861 3.246 -22.242 1.00 93.00 81 ALA A N 1
ATOM 605 C CA . ALA A 1 81 ? 6.294 2.576 -21.019 1.00 93.00 81 ALA A CA 1
ATOM 606 C C . ALA A 1 81 ? 5.387 2.922 -19.823 1.00 93.00 81 ALA A C 1
ATOM 608 O O . ALA A 1 81 ? 5.042 2.053 -19.018 1.00 93.00 81 ALA A O 1
ATOM 609 N N . ASN A 1 82 ? 4.949 4.182 -19.707 1.00 93.31 82 ASN A N 1
ATOM 610 C CA . ASN A 1 82 ? 4.039 4.616 -18.643 1.00 93.31 82 ASN A CA 1
ATOM 611 C C . ASN A 1 82 ? 2.622 4.043 -18.787 1.00 93.31 82 ASN A C 1
ATOM 613 O O . ASN A 1 82 ? 2.055 3.587 -17.796 1.00 93.31 82 ASN A O 1
ATOM 617 N N . LEU A 1 83 ? 2.052 4.051 -19.994 1.00 93.94 83 LEU A N 1
ATOM 618 C CA . LEU A 1 83 ? 0.702 3.536 -20.235 1.00 93.94 83 LEU A CA 1
ATOM 619 C C . LEU A 1 83 ? 0.642 2.017 -20.056 1.00 93.94 83 LEU A C 1
ATOM 621 O O . LEU A 1 83 ? -0.233 1.513 -19.355 1.00 93.94 83 LEU A O 1
ATOM 625 N N . ARG A 1 84 ? 1.606 1.278 -20.619 1.00 92.69 84 ARG A N 1
ATOM 626 C CA . ARG A 1 84 ? 1.644 -0.188 -20.501 1.00 92.69 84 ARG A CA 1
ATOM 627 C C . ARG A 1 84 ? 1.905 -0.641 -19.063 1.00 92.69 84 ARG A C 1
ATOM 629 O O . ARG A 1 84 ? 1.255 -1.568 -18.586 1.00 92.69 84 ARG A O 1
ATOM 636 N N . SER A 1 85 ? 2.798 0.035 -18.333 1.00 92.94 85 SER A N 1
ATOM 637 C CA . SER A 1 85 ? 3.051 -0.284 -16.915 1.00 92.94 85 SER A CA 1
ATOM 638 C C . SER A 1 85 ? 1.848 -0.003 -16.004 1.00 92.94 85 SER A C 1
ATOM 640 O O . SER A 1 85 ? 1.689 -0.672 -14.983 1.00 92.94 85 SER A O 1
ATOM 642 N N . ALA A 1 86 ? 0.962 0.931 -16.371 1.00 94.38 86 ALA A N 1
ATOM 643 C CA . ALA A 1 86 ? -0.260 1.207 -15.613 1.00 94.38 86 ALA A CA 1
ATOM 644 C C . ALA A 1 86 ? -1.268 0.042 -15.642 1.00 94.38 86 ALA A C 1
ATOM 646 O O . ALA A 1 86 ? -2.010 -0.151 -14.674 1.00 94.38 86 ALA A O 1
ATOM 647 N N . VAL A 1 87 ? -1.271 -0.771 -16.704 1.00 94.06 87 VAL A N 1
ATOM 648 C CA . VAL A 1 87 ? -2.107 -1.981 -16.786 1.00 94.06 87 VAL A CA 1
ATOM 649 C C . VAL A 1 87 ? -1.655 -3.004 -15.744 1.00 94.06 87 VAL A C 1
ATOM 651 O O . VAL A 1 87 ? -2.466 -3.468 -14.942 1.00 94.06 87 VAL A O 1
ATOM 654 N N . TRP A 1 88 ? -0.349 -3.281 -15.684 1.00 94.62 88 TRP A N 1
ATOM 655 C CA . TRP A 1 88 ? 0.239 -4.189 -14.695 1.00 94.62 88 TRP A CA 1
ATOM 656 C C . TRP A 1 88 ? 0.031 -3.703 -13.261 1.00 94.62 88 TRP A C 1
ATOM 658 O O . TRP A 1 88 ? -0.335 -4.492 -12.391 1.00 94.62 88 TRP A O 1
ATOM 668 N N . MET A 1 89 ? 0.182 -2.397 -13.025 1.00 96.69 89 MET A N 1
ATOM 669 C CA . MET A 1 89 ? -0.152 -1.766 -11.747 1.00 96.69 89 MET A CA 1
ATOM 670 C C . MET A 1 89 ? -1.599 -2.057 -11.346 1.00 96.69 89 MET A C 1
ATOM 672 O O . MET A 1 89 ? -1.849 -2.539 -10.245 1.00 96.69 89 MET A O 1
ATOM 676 N N . SER A 1 90 ? -2.551 -1.773 -12.235 1.00 96.81 90 SER A N 1
ATOM 677 C CA . SER A 1 90 ? -3.980 -1.916 -11.946 1.00 96.81 90 SER A CA 1
ATOM 678 C C . SER A 1 90 ? -4.348 -3.372 -11.658 1.00 96.81 90 SER A C 1
ATOM 680 O O . SER A 1 90 ? -5.034 -3.650 -10.674 1.00 96.81 90 SER A O 1
ATOM 682 N N . GLY A 1 91 ? -3.826 -4.307 -12.460 1.00 95.81 91 GLY A N 1
ATOM 683 C CA . GLY A 1 91 ? -4.012 -5.742 -12.250 1.00 95.81 91 GLY A CA 1
ATOM 684 C C . GLY A 1 91 ? -3.439 -6.223 -10.916 1.00 95.81 91 GLY A C 1
ATOM 685 O O . GLY A 1 91 ? -4.118 -6.933 -10.176 1.00 95.81 91 GLY A O 1
ATOM 686 N N . ALA A 1 92 ? -2.231 -5.781 -10.557 1.00 95.81 92 ALA A N 1
ATOM 687 C CA . ALA A 1 92 ? -1.605 -6.140 -9.287 1.00 95.81 92 ALA A CA 1
ATOM 688 C C . ALA A 1 92 ? -2.342 -5.558 -8.074 1.00 95.81 92 ALA A C 1
ATOM 690 O O . ALA A 1 92 ? -2.530 -6.260 -7.080 1.00 95.81 92 ALA A O 1
ATOM 691 N N . ILE A 1 93 ? -2.803 -4.303 -8.152 1.00 97.50 93 ILE A N 1
ATOM 692 C CA . ILE A 1 93 ? -3.613 -3.687 -7.093 1.00 97.50 93 ILE A CA 1
ATOM 693 C C . ILE A 1 93 ? -4.906 -4.476 -6.913 1.00 97.50 93 ILE A C 1
ATOM 695 O O . ILE A 1 93 ? -5.246 -4.834 -5.786 1.00 97.50 93 ILE A O 1
ATOM 699 N N . PHE A 1 94 ? -5.605 -4.782 -8.009 1.00 97.88 94 PHE A N 1
ATOM 700 C CA . PHE A 1 94 ? -6.841 -5.553 -7.962 1.00 97.88 94 PHE A CA 1
ATOM 701 C C . PHE A 1 94 ? -6.613 -6.937 -7.342 1.00 97.88 94 PHE A C 1
ATOM 703 O O . PHE A 1 94 ? -7.272 -7.287 -6.363 1.00 97.88 94 PHE A O 1
ATOM 710 N N . ALA A 1 95 ? -5.632 -7.693 -7.842 1.00 96.75 95 ALA A N 1
ATOM 711 C CA . ALA A 1 95 ? -5.298 -9.016 -7.323 1.00 96.75 95 ALA A CA 1
ATOM 712 C C . ALA A 1 95 ? -4.900 -8.968 -5.838 1.00 96.75 95 ALA A C 1
ATOM 714 O O . ALA A 1 95 ? -5.400 -9.757 -5.036 1.00 96.75 95 ALA A O 1
ATOM 715 N N . GLY A 1 96 ? -4.070 -8.000 -5.440 1.00 96.56 96 GLY A N 1
ATOM 716 C CA . GLY A 1 96 ? -3.665 -7.813 -4.049 1.00 96.56 96 GLY A CA 1
ATOM 717 C C . GLY A 1 96 ? -4.834 -7.439 -3.134 1.00 96.56 96 GLY A C 1
ATOM 718 O O . GLY A 1 96 ? -4.952 -7.965 -2.030 1.00 96.56 96 GLY A O 1
ATOM 719 N N . GLN A 1 97 ? -5.756 -6.589 -3.590 1.00 96.00 97 GLN A N 1
ATOM 720 C CA . GLN A 1 97 ? -6.971 -6.263 -2.838 1.00 96.00 97 GLN A CA 1
ATOM 721 C C . GLN A 1 97 ? -7.904 -7.471 -2.695 1.00 96.00 97 GLN A C 1
ATOM 723 O O . GLN A 1 97 ? -8.499 -7.657 -1.630 1.00 96.00 97 GLN A O 1
ATOM 728 N N . MET A 1 98 ? -8.024 -8.306 -3.731 1.00 96.88 98 MET A N 1
ATOM 729 C CA . MET A 1 98 ? -8.766 -9.568 -3.657 1.00 96.88 98 MET A CA 1
ATOM 730 C C . MET A 1 98 ? -8.118 -10.532 -2.664 1.00 96.88 98 MET A C 1
ATOM 732 O O . MET A 1 98 ? -8.822 -11.076 -1.813 1.00 96.88 98 MET A O 1
ATOM 736 N N . ALA A 1 99 ? -6.791 -10.668 -2.691 1.00 94.69 99 ALA A N 1
ATOM 737 C CA . ALA A 1 99 ? -6.051 -11.477 -1.728 1.00 94.69 99 ALA A CA 1
ATOM 738 C C . ALA A 1 99 ? -6.308 -11.010 -0.287 1.00 94.69 99 ALA A C 1
ATOM 740 O O . ALA A 1 99 ? -6.726 -11.802 0.553 1.00 94.69 99 ALA A O 1
ATOM 741 N N . VAL A 1 100 ? -6.178 -9.707 -0.016 1.00 95.50 100 VAL A N 1
ATOM 742 C CA . VAL A 1 100 ? -6.443 -9.138 1.316 1.00 95.50 100 VAL A CA 1
ATOM 743 C C . VAL A 1 100 ? -7.894 -9.344 1.754 1.00 95.50 100 VAL A C 1
ATOM 745 O O . VAL A 1 100 ? -8.168 -9.513 2.940 1.00 95.50 100 VAL A O 1
ATOM 748 N N . ARG A 1 101 ? -8.843 -9.332 0.814 1.00 93.50 101 ARG A N 1
ATOM 749 C CA .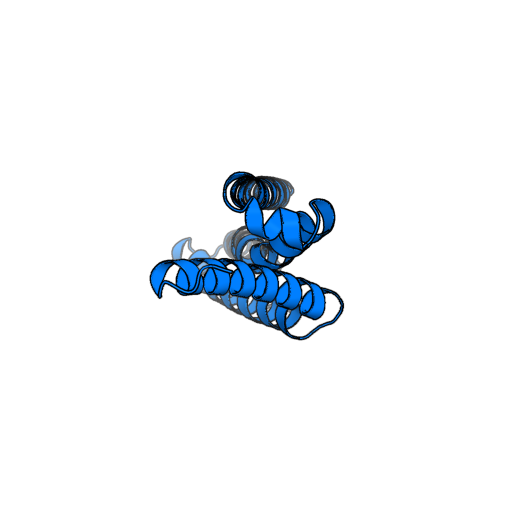 ARG A 1 101 ? -10.272 -9.473 1.109 1.00 93.50 101 ARG A CA 1
ATOM 750 C C . ARG A 1 101 ? -10.701 -10.919 1.354 1.00 93.50 101 ARG A C 1
ATOM 752 O O . ARG A 1 101 ? -11.606 -11.128 2.165 1.00 93.50 101 ARG A O 1
ATOM 759 N N . TYR A 1 102 ? -10.108 -11.880 0.649 1.00 94.81 102 TYR A N 1
ATOM 760 C CA . TYR A 1 102 ? -10.631 -13.247 0.571 1.00 94.81 102 TYR A CA 1
ATOM 761 C C . TYR A 1 102 ? -9.693 -14.326 1.108 1.00 94.81 102 TYR A C 1
ATOM 763 O O . TYR A 1 102 ? -10.187 -15.382 1.495 1.00 94.81 102 TYR A O 1
ATOM 771 N N . LEU A 1 103 ? -8.384 -14.081 1.195 1.00 93.88 103 LEU A N 1
ATOM 772 C CA . LEU A 1 103 ? -7.432 -15.092 1.651 1.00 93.88 103 LEU A CA 1
ATOM 773 C C . LEU A 1 103 ? -7.117 -14.941 3.148 1.00 93.88 103 LEU A C 1
ATOM 775 O O . LEU A 1 103 ? -6.749 -13.849 3.593 1.00 93.88 103 LEU A O 1
ATOM 779 N N . PRO A 1 104 ? -7.227 -16.011 3.954 1.00 90.81 104 PRO A N 1
ATOM 780 C CA . PRO A 1 104 ? -6.701 -16.007 5.315 1.00 90.81 104 PRO A CA 1
ATOM 781 C C . PRO A 1 104 ? -5.156 -15.967 5.308 1.00 90.81 104 PRO A C 1
ATOM 783 O O . PRO A 1 104 ? -4.541 -16.477 4.372 1.00 90.81 104 PRO A O 1
ATOM 786 N N . PRO A 1 105 ? -4.505 -15.357 6.321 1.00 87.88 105 PRO A N 1
ATOM 787 C CA . PRO A 1 105 ? -5.098 -14.670 7.477 1.00 87.88 105 PRO A CA 1
ATOM 788 C C . PRO A 1 105 ? -5.527 -13.217 7.187 1.00 87.88 105 PRO A C 1
ATOM 790 O O . PRO A 1 105 ? -6.165 -12.576 8.024 1.00 87.88 105 PRO A O 1
ATOM 793 N N . MET A 1 106 ? -5.205 -12.682 6.004 1.00 90.69 106 MET A N 1
ATOM 794 C CA . MET A 1 106 ? -5.414 -11.270 5.658 1.00 90.69 106 MET A CA 1
ATOM 795 C C . MET A 1 106 ? -6.893 -10.867 5.697 1.00 90.69 106 MET A C 1
ATOM 797 O O . MET A 1 106 ? -7.237 -9.805 6.222 1.00 90.69 106 MET A O 1
ATOM 801 N N . ALA A 1 107 ? -7.773 -11.748 5.219 1.00 90.25 107 ALA A N 1
ATOM 802 C CA . ALA A 1 107 ? -9.215 -11.549 5.235 1.00 90.25 107 ALA A CA 1
ATOM 803 C C . ALA A 1 107 ? -9.743 -11.292 6.652 1.00 90.25 107 ALA A C 1
ATOM 805 O O . ALA A 1 107 ? -10.556 -10.385 6.834 1.00 90.25 107 ALA A O 1
ATOM 806 N N . TRP A 1 108 ? -9.253 -12.030 7.653 1.00 92.88 108 TRP A N 1
ATOM 807 C CA . TRP A 1 108 ? -9.656 -11.866 9.052 1.00 92.88 108 TRP A CA 1
ATOM 808 C C . TRP A 1 108 ? -9.205 -10.517 9.607 1.00 92.88 108 TRP A C 1
ATOM 810 O O . TRP A 1 108 ? -10.028 -9.748 10.092 1.00 92.88 108 TRP A O 1
ATOM 820 N N . MET A 1 109 ? -7.936 -10.154 9.415 1.00 92.19 109 MET A N 1
ATOM 821 C CA . MET A 1 109 ? -7.420 -8.855 9.863 1.00 92.19 109 MET A CA 1
ATOM 822 C C . MET A 1 109 ? -8.110 -7.670 9.183 1.00 92.19 109 MET A C 1
ATOM 824 O O . MET A 1 109 ? -8.383 -6.660 9.834 1.00 92.19 109 MET A O 1
ATOM 828 N N . SER A 1 110 ? -8.422 -7.778 7.887 1.00 91.88 110 SER A N 1
ATOM 829 C CA . SER A 1 110 ? -9.151 -6.723 7.174 1.00 91.88 110 SER A CA 1
ATOM 830 C C . SER A 1 110 ? -10.579 -6.549 7.705 1.00 91.88 110 SER A C 1
ATOM 832 O O . SER A 1 110 ? -11.081 -5.423 7.752 1.00 91.88 110 SER A O 1
ATOM 834 N N . ARG A 1 111 ? -11.235 -7.644 8.118 1.00 92.62 111 ARG A N 1
ATOM 835 C CA . ARG A 1 111 ? -12.571 -7.624 8.729 1.00 92.62 111 ARG A CA 1
ATOM 836 C C . ARG A 1 111 ? -12.520 -6.998 10.111 1.00 92.62 111 ARG A C 1
ATOM 838 O O . ARG A 1 111 ? -13.219 -6.015 10.321 1.00 92.62 111 ARG A O 1
ATOM 845 N N . ASP A 1 112 ? -11.602 -7.437 10.967 1.00 92.88 112 ASP A N 1
ATOM 846 C CA . ASP A 1 112 ? -11.430 -6.870 12.309 1.00 92.88 112 ASP A CA 1
ATOM 847 C C . ASP A 1 112 ? -11.193 -5.353 12.258 1.00 92.88 112 ASP A C 1
ATOM 849 O O . ASP A 1 112 ? -11.762 -4.583 13.031 1.00 92.88 112 ASP A O 1
ATOM 853 N N . LEU A 1 113 ? -10.395 -4.899 11.286 1.00 92.31 113 LEU A N 1
ATOM 854 C CA . LEU A 1 113 ? -10.115 -3.483 11.070 1.00 92.31 113 LEU A CA 1
ATOM 855 C C . LEU A 1 113 ? -11.347 -2.675 10.630 1.00 92.31 113 LEU A C 1
ATOM 857 O O . LEU A 1 113 ? -11.465 -1.489 10.977 1.00 92.31 113 LEU A O 1
ATOM 861 N N . ARG A 1 114 ? -12.249 -3.293 9.860 1.00 92.31 114 ARG A N 1
ATOM 862 C CA . ARG A 1 114 ? -13.539 -2.712 9.458 1.00 92.31 114 ARG A CA 1
ATOM 863 C C . ARG A 1 114 ? -14.530 -2.718 10.614 1.00 92.31 114 ARG A C 1
ATOM 865 O O . ARG A 1 114 ? -15.192 -1.704 10.820 1.00 92.31 114 ARG A O 1
ATOM 872 N N . ASP A 1 115 ? -14.595 -3.796 11.381 1.00 94.69 115 ASP A N 1
ATOM 873 C CA . ASP A 1 115 ? -15.518 -3.938 12.506 1.00 94.69 115 ASP A CA 1
ATOM 874 C C . ASP A 1 115 ? -15.154 -2.985 13.648 1.00 94.69 115 ASP A C 1
ATOM 876 O O . ASP A 1 115 ? -16.028 -2.289 14.161 1.00 94.69 115 ASP A O 1
ATOM 880 N N . ALA A 1 116 ? -13.862 -2.796 13.936 1.00 92.19 116 ALA A N 1
ATOM 881 C CA . ALA A 1 116 ? -13.405 -1.734 14.834 1.00 92.19 116 ALA A CA 1
ATOM 882 C C . ALA A 1 116 ? -13.813 -0.335 14.332 1.00 92.19 116 ALA A C 1
ATOM 884 O O . ALA A 1 116 ? -14.163 0.543 15.118 1.00 92.19 116 ALA A O 1
ATOM 885 N N . GLY A 1 117 ? -13.795 -0.111 13.013 1.00 90.44 117 GLY A N 1
ATOM 886 C CA . GLY A 1 117 ? -14.301 1.123 12.408 1.00 90.44 117 GLY A CA 1
ATOM 887 C C . GLY A 1 117 ? -15.810 1.298 12.601 1.00 90.44 117 GLY A C 1
ATOM 888 O O . GLY A 1 117 ? -16.253 2.379 12.991 1.00 90.44 117 GLY A O 1
ATOM 889 N N . ARG A 1 118 ? -16.592 0.236 12.373 1.00 92.62 118 ARG A N 1
ATOM 890 C CA . ARG A 1 118 ? -18.047 0.222 12.580 1.00 92.62 118 ARG A CA 1
ATOM 891 C C . ARG A 1 118 ? -18.413 0.492 14.033 1.00 92.62 118 ARG A C 1
ATOM 893 O O . ARG A 1 118 ? -19.285 1.318 14.257 1.00 92.62 118 ARG A O 1
ATOM 900 N N . ALA A 1 119 ? -17.711 -0.116 14.987 1.00 91.88 119 ALA A N 1
ATOM 901 C CA . ALA A 1 119 ? -17.923 0.105 16.417 1.00 91.88 119 ALA A CA 1
ATOM 902 C C . ALA A 1 119 ? -17.716 1.579 16.815 1.00 91.88 119 ALA A C 1
ATOM 904 O O . ALA A 1 119 ? -18.529 2.168 17.525 1.00 91.88 119 ALA A O 1
ATOM 905 N N . VAL A 1 120 ? -16.662 2.221 16.297 1.00 90.31 120 VAL A N 1
ATOM 906 C CA . VAL A 1 120 ? -16.424 3.655 16.538 1.00 90.31 120 VAL A CA 1
ATOM 907 C C . VAL A 1 120 ? -17.524 4.521 15.922 1.00 90.31 120 VAL A C 1
ATOM 909 O O . VAL A 1 120 ? -17.929 5.522 16.516 1.00 90.31 120 VAL A O 1
ATOM 912 N N . TRP A 1 121 ? -18.017 4.165 14.736 1.00 91.00 121 TRP A N 1
ATOM 913 C CA . TRP A 1 121 ? -19.114 4.888 14.094 1.00 91.00 121 TRP A CA 1
ATOM 914 C C . TRP A 1 121 ? -20.453 4.684 14.801 1.00 91.00 121 TRP A C 1
ATOM 916 O O . TRP A 1 121 ? -21.167 5.663 15.000 1.00 91.00 121 TRP A O 1
ATOM 926 N N . SER A 1 122 ? -20.777 3.466 15.236 1.00 90.38 122 SER A N 1
ATOM 927 C CA . SER A 1 122 ? -22.001 3.193 15.991 1.00 90.38 122 SER A CA 1
ATOM 928 C C . SER A 1 122 ? -22.012 3.937 17.324 1.00 90.38 122 SER A C 1
ATOM 930 O O . SER A 1 122 ? -23.032 4.515 17.680 1.00 90.38 122 SER A O 1
ATOM 932 N N . GLU A 1 123 ? -20.871 4.015 18.018 1.00 90.12 123 GLU A N 1
ATOM 933 C CA . GLU A 1 123 ? -20.720 4.814 19.242 1.00 90.12 123 GLU A CA 1
ATOM 934 C C . GLU A 1 123 ? -20.948 6.316 18.970 1.00 90.12 123 GLU A C 1
ATOM 936 O O . GLU A 1 123 ? -21.623 7.013 19.728 1.00 90.12 123 GLU A O 1
ATOM 941 N N . ARG A 1 124 ? -20.411 6.847 17.863 1.00 89.50 124 ARG A N 1
ATOM 942 C CA . ARG A 1 124 ? -20.634 8.249 17.462 1.00 89.50 124 ARG A CA 1
ATOM 943 C C . ARG A 1 124 ? -22.099 8.525 17.127 1.00 89.50 124 ARG A C 1
ATOM 945 O O . ARG A 1 124 ? -22.628 9.536 17.576 1.00 89.50 124 ARG A O 1
ATOM 952 N N . LEU A 1 125 ? -22.740 7.632 16.378 1.00 91.25 125 LEU A N 1
ATOM 953 C CA . LEU A 1 125 ? -24.149 7.754 16.008 1.00 91.25 125 LEU A CA 1
ATOM 954 C C . LEU A 1 125 ? -25.072 7.619 17.221 1.00 91.25 125 LEU A C 1
ATOM 956 O O . LEU A 1 125 ? -26.016 8.389 17.336 1.00 91.25 125 LEU A O 1
ATOM 960 N N . GLY A 1 126 ? -24.788 6.702 18.150 1.00 89.88 126 GLY A N 1
ATOM 961 C CA . GLY A 1 126 ? -25.543 6.564 19.400 1.00 89.88 126 GLY A CA 1
ATOM 962 C C . GLY A 1 126 ? -25.541 7.856 20.216 1.00 89.88 126 GLY A C 1
ATOM 963 O O . GLY A 1 126 ? -26.604 8.333 20.609 1.00 89.88 126 GLY A O 1
ATOM 964 N N . ARG A 1 127 ? -24.365 8.488 20.350 1.00 88.56 127 ARG A N 1
ATOM 965 C CA . ARG A 1 127 ? -24.231 9.801 21.001 1.00 88.56 127 ARG A CA 1
ATOM 966 C C . ARG A 1 127 ? -24.994 10.905 20.271 1.00 88.56 127 ARG A C 1
ATOM 968 O O . ARG A 1 127 ? -25.605 11.740 20.924 1.00 88.56 127 ARG A O 1
ATOM 975 N N . TRP A 1 128 ? -24.989 10.899 18.938 1.00 89.19 128 TRP A N 1
ATOM 976 C CA . TRP A 1 128 ? -25.747 11.872 18.145 1.00 89.19 128 TRP A CA 1
ATOM 977 C C . TRP A 1 128 ? -27.267 11.678 18.264 1.00 89.19 128 TRP A C 1
ATOM 979 O O . TRP A 1 128 ?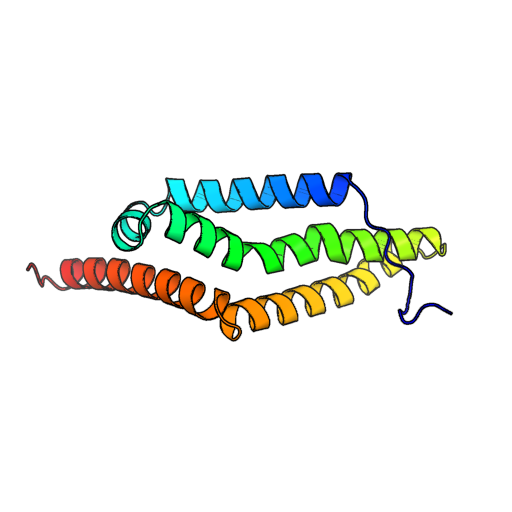 -28.006 12.651 18.335 1.00 89.19 128 TRP A O 1
ATOM 989 N N . MET A 1 129 ? -27.734 10.431 18.368 1.00 90.12 129 MET A N 1
ATOM 990 C CA . MET A 1 129 ? -29.150 10.083 18.552 1.00 90.12 129 MET A CA 1
ATOM 991 C C . MET A 1 129 ? -29.633 10.194 20.010 1.00 90.12 129 MET A C 1
ATOM 993 O O . MET A 1 129 ? -30.717 9.710 20.326 1.00 90.12 129 MET A O 1
ATOM 997 N N . GLY A 1 130 ? -28.835 10.764 20.919 1.00 81.19 130 GLY A N 1
ATOM 998 C CA . GLY A 1 130 ? -29.211 10.920 22.329 1.00 81.19 130 GLY A CA 1
ATOM 999 C C . GLY A 1 130 ? -29.304 9.607 23.115 1.00 81.19 130 GLY A C 1
ATOM 1000 O O . GLY A 1 130 ? -29.751 9.612 24.258 1.00 81.19 130 GLY A O 1
ATOM 1001 N N . LYS A 1 131 ? -28.857 8.480 22.544 1.00 69.75 131 LYS A N 1
ATOM 1002 C CA . LYS A 1 131 ? -28.704 7.216 23.270 1.00 69.75 131 LYS A CA 1
ATOM 1003 C C . LYS A 1 131 ? -27.399 7.285 24.058 1.00 69.75 131 LYS A C 1
ATOM 1005 O O . LYS A 1 131 ? -26.360 6.818 23.593 1.00 69.75 131 LYS A O 1
ATOM 1010 N N . GLN A 1 132 ? -27.441 7.934 25.217 1.00 60.44 132 GLN A N 1
ATOM 1011 C CA . GLN A 1 132 ? -26.396 7.780 26.224 1.00 60.44 132 GLN A CA 1
ATOM 1012 C C . GLN A 1 132 ? -26.630 6.434 26.919 1.00 60.44 132 GLN A C 1
ATOM 1014 O O . GLN A 1 132 ? -27.675 6.231 27.532 1.00 60.44 132 GLN A O 1
ATOM 1019 N N . GLN A 1 133 ? -25.702 5.496 26.717 1.00 52.47 133 GLN A N 1
ATOM 1020 C CA . GLN A 1 133 ? -25.470 4.420 27.682 1.00 52.47 133 GLN A CA 1
ATOM 1021 C C . GLN A 1 133 ? -24.674 4.991 28.847 1.00 52.47 133 GLN A C 1
ATOM 1023 O O . GLN A 1 133 ? -23.762 5.804 28.562 1.00 52.47 133 GLN A O 1
#

Radius of gyration: 19.18 Å; chains: 1; bounding box: 46×28×54 Å

Secondary structure (DSSP, 8-state):
--SSSS-----HHHHHHHHHHHHHHHHHHHHH-HHHHHHH-HHHHHHHHHHHHHHHHHIIIIIHHHHHHHHHHTT--HHHHHHHHHHHHHHHHHHHHHHHHHSTTHHHHHHHHHHHHHHHHHHHHHHHTT---

Sequence (133 aa):
MSAFAVDPVFTTTQAIWFAALLTFAVGVQIVFSPKRRAIMGGLKFALASALVAAPGLAGVTLVRGAYRLGYLEEGRGFWEANLRSAVWMSGAIFAGQMAVRYLPPMAWMSRDLRDAGRAVWSERLGRWMGKQQ